Protein AF-T0C7G9-F1 (afdb_monomer_lite)

Sequence (166 aa):
MKNLVISISLVLLSSSSMAQINSKQFVDCFVKATNEVIADLHVNGSKSKK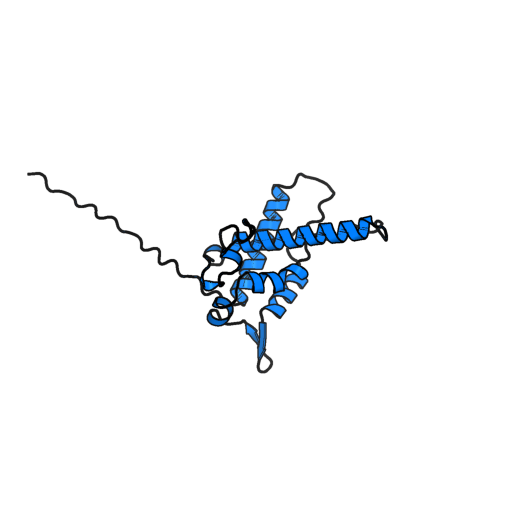KRLCNELSQEMIDRLIEKFTVIEGGELKYYSADSMGKERMIDIYDYIKDDMSCYGDAVEGQGGSLFGALANSFSYNKNLKLTDMALDKMAGQDLWDKAFSPSIYRNLNDLDLSYCK

Secondary structure (DSSP, 8-state):
----------------------HHHHHHHHHHHHHHHHHHHHHHS---TT--B-SS--HHHHHHHHHHTEEEETTEEEEPPHHHHHTSBHHHHHHHHTTT---BPPPPTT--SSHHHHHHHHHHHHHHHHHHHHHHHHHHTS-SSSSTT-TGGGSBGGGS--GGG-

Foldseek 3Di:
DDDDDDPDDPPPPPPLQLDLDWLVLVLVLLQVLLLVVLVVCVVPPPPDPPPLFANGDDPVLSVLSLVLQWDQDPNDTGGGGSVRQQQDFLLVVLVSRLQSQQGRDQDDPPPPDDPVNVVRCVVRSVVSNVSSQSSVCQQQVHRQPPDPCRCRRGHGSSVGSRVSSD

Structure (mmCIF, N/CA/C/O backbone):
data_AF-T0C7G9-F1
#
_entry.id   AF-T0C7G9-F1
#
loop_
_atom_site.group_PDB
_atom_site.id
_atom_site.type_symbol
_atom_site.label_atom_id
_atom_site.label_alt_id
_atom_site.label_comp_id
_atom_site.label_asym_id
_atom_site.label_entity_id
_atom_site.label_seq_id
_atom_site.pdbx_PDB_ins_code
_atom_site.Cartn_x
_atom_site.Cartn_y
_atom_site.Cartn_z
_atom_site.occupancy
_atom_site.B_iso_or_equiv
_atom_site.auth_seq_id
_atom_site.auth_comp_id
_atom_site.auth_asym_id
_atom_site.auth_atom_id
_atom_site.pdbx_PDB_model_num
ATOM 1 N N . MET A 1 1 ? 63.780 -3.296 1.725 1.00 41.12 1 MET A N 1
ATOM 2 C CA . MET A 1 1 ? 62.916 -3.152 0.533 1.00 41.12 1 MET A CA 1
ATOM 3 C C . MET A 1 1 ? 61.481 -3.322 0.997 1.00 41.12 1 MET A C 1
ATOM 5 O O . MET A 1 1 ? 61.177 -4.337 1.607 1.00 41.12 1 MET A O 1
ATOM 9 N N . LYS A 1 2 ? 60.666 -2.272 0.858 1.00 40.88 2 LYS A N 1
ATOM 10 C CA . LYS A 1 2 ? 59.266 -2.235 1.299 1.00 40.88 2 LYS A CA 1
ATOM 11 C C . LYS A 1 2 ? 58.417 -2.899 0.217 1.00 40.88 2 LYS A C 1
ATOM 13 O O . LYS A 1 2 ? 58.336 -2.345 -0.873 1.00 40.88 2 LYS A O 1
ATOM 18 N N . ASN A 1 3 ? 57.799 -4.040 0.512 1.00 44.16 3 ASN A N 1
ATOM 19 C CA . ASN A 1 3 ? 56.804 -4.619 -0.384 1.00 44.16 3 ASN A CA 1
ATOM 20 C C . ASN A 1 3 ? 55.409 -4.181 0.060 1.00 44.16 3 ASN A C 1
ATOM 22 O O . ASN A 1 3 ? 54.951 -4.457 1.166 1.00 44.16 3 ASN A O 1
ATOM 26 N N . LEU A 1 4 ? 54.824 -3.406 -0.843 1.00 42.91 4 LEU A N 1
ATOM 27 C CA . LEU A 1 4 ? 53.515 -2.785 -0.853 1.00 42.91 4 LEU A CA 1
ATOM 28 C C . LEU A 1 4 ? 52.428 -3.874 -0.790 1.00 42.91 4 LEU A C 1
ATOM 30 O O . LEU A 1 4 ? 52.285 -4.655 -1.728 1.00 42.91 4 LEU A O 1
ATOM 34 N N . VAL A 1 5 ? 51.668 -3.940 0.304 1.00 51.50 5 VAL A N 1
ATOM 35 C CA . VAL A 1 5 ? 50.445 -4.751 0.363 1.00 51.50 5 VAL A CA 1
ATOM 36 C C . VAL A 1 5 ? 49.347 -3.939 -0.313 1.00 51.50 5 VAL A C 1
ATOM 38 O O . VAL A 1 5 ? 48.858 -2.950 0.229 1.00 51.50 5 VAL A O 1
ATOM 41 N N . ILE A 1 6 ? 49.016 -4.320 -1.542 1.00 53.59 6 ILE A N 1
ATOM 42 C CA . ILE A 1 6 ? 47.913 -3.747 -2.306 1.00 53.59 6 ILE A CA 1
ATOM 43 C C . ILE A 1 6 ? 46.608 -4.299 -1.710 1.00 53.59 6 ILE A C 1
ATOM 45 O O . ILE A 1 6 ? 46.148 -5.375 -2.081 1.00 53.59 6 ILE A O 1
ATOM 49 N N . SER A 1 7 ? 46.025 -3.567 -0.757 1.00 55.22 7 SER A N 1
ATOM 50 C CA . SER A 1 7 ? 44.607 -3.698 -0.403 1.00 55.22 7 SER A CA 1
ATOM 51 C C . SER A 1 7 ? 43.784 -3.074 -1.524 1.00 55.22 7 SER A C 1
ATOM 53 O O . SER A 1 7 ? 43.584 -1.861 -1.543 1.00 55.22 7 SER A O 1
ATOM 55 N N . ILE A 1 8 ? 43.329 -3.889 -2.475 1.00 55.44 8 ILE A N 1
ATOM 56 C CA . ILE A 1 8 ? 42.273 -3.481 -3.402 1.00 55.44 8 ILE A CA 1
ATOM 57 C C . ILE A 1 8 ? 40.951 -3.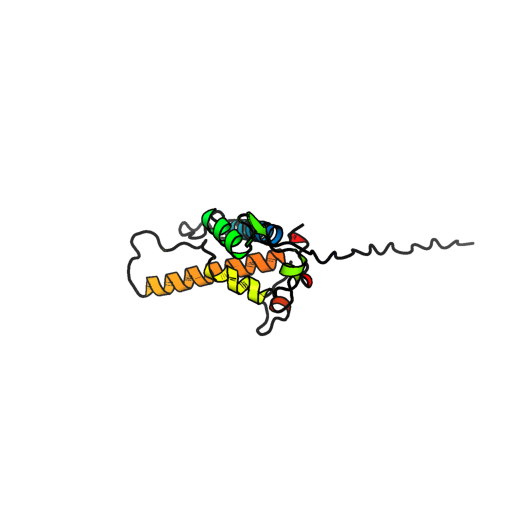984 -2.844 1.00 55.44 8 ILE A C 1
ATOM 59 O O . ILE A 1 8 ? 40.685 -5.180 -2.752 1.00 55.44 8 ILE A O 1
ATOM 63 N N . SER A 1 9 ? 40.170 -2.996 -2.431 1.00 45.84 9 SER A N 1
ATOM 64 C CA . SER A 1 9 ? 38.788 -3.034 -2.001 1.00 45.84 9 SER A CA 1
ATOM 65 C C . SER A 1 9 ? 37.962 -4.029 -2.808 1.00 45.84 9 SER A C 1
ATOM 67 O O . SER A 1 9 ? 37.753 -3.855 -4.010 1.00 45.84 9 SER A O 1
ATOM 69 N N . LEU A 1 10 ? 37.437 -5.039 -2.118 1.00 44.94 10 LEU A N 1
ATOM 70 C CA . LEU A 1 10 ? 36.309 -5.813 -2.603 1.00 44.94 10 LEU A CA 1
ATOM 71 C C . LEU A 1 10 ? 35.104 -4.862 -2.602 1.00 44.94 10 LEU A C 1
ATOM 73 O O . LEU A 1 10 ? 34.425 -4.692 -1.590 1.00 44.94 10 LEU A O 1
ATOM 77 N N . VAL A 1 11 ? 34.891 -4.167 -3.720 1.00 50.66 11 VAL A N 1
ATOM 78 C CA . VAL A 1 11 ? 33.604 -3.543 -4.017 1.00 50.66 11 VAL A CA 1
ATOM 79 C C . VAL A 1 11 ? 32.624 -4.704 -4.091 1.00 50.66 11 VAL A C 1
ATOM 81 O O . VAL A 1 11 ? 32.554 -5.410 -5.096 1.00 50.66 11 VAL A O 1
ATOM 84 N N . LEU A 1 12 ? 31.927 -4.953 -2.982 1.00 46.03 12 LEU A N 1
ATOM 85 C CA . LEU A 1 12 ? 30.680 -5.691 -2.986 1.00 46.03 12 LEU A CA 1
ATOM 86 C C . LEU A 1 12 ? 29.776 -4.922 -3.945 1.00 46.03 12 LEU A C 1
ATOM 88 O O . LEU A 1 12 ? 29.179 -3.909 -3.590 1.00 46.03 12 LEU A O 1
ATOM 92 N N . LEU A 1 13 ? 29.755 -5.371 -5.198 1.00 44.28 13 LEU A N 1
ATOM 93 C CA . LEU A 1 13 ? 28.671 -5.115 -6.122 1.00 44.28 13 LEU A CA 1
ATOM 94 C C . LEU A 1 13 ? 27.443 -5.738 -5.465 1.00 44.28 13 LEU A C 1
ATOM 96 O O . LEU A 1 13 ? 27.099 -6.892 -5.721 1.00 44.28 13 LEU A O 1
ATOM 100 N N . SER A 1 14 ? 26.823 -4.977 -4.564 1.00 41.09 14 SER A N 1
ATOM 101 C CA . SER A 1 14 ? 25.421 -5.108 -4.222 1.00 41.09 14 SER A CA 1
ATOM 102 C C . SER A 1 14 ? 24.704 -4.956 -5.550 1.00 41.09 14 SER A C 1
ATOM 104 O O . SER A 1 14 ? 24.413 -3.851 -6.000 1.00 41.09 14 SER A O 1
ATOM 106 N N . SER A 1 15 ? 24.523 -6.074 -6.243 1.00 38.12 15 SER A N 1
ATOM 107 C CA . SER A 1 15 ? 23.519 -6.186 -7.275 1.00 38.12 15 SER A CA 1
ATOM 108 C C . SER A 1 15 ? 22.227 -5.875 -6.540 1.00 38.12 15 SER A C 1
ATOM 110 O O . SER A 1 15 ? 21.663 -6.729 -5.859 1.00 38.12 15 SER A O 1
ATOM 112 N N . SER A 1 16 ? 21.822 -4.605 -6.584 1.00 41.50 16 SER A N 1
ATOM 113 C CA . SER A 1 16 ? 20.481 -4.176 -6.246 1.00 41.50 16 SER A CA 1
ATOM 114 C C . SER A 1 16 ? 19.594 -4.902 -7.239 1.00 41.50 16 SER A C 1
ATOM 116 O O . SER A 1 16 ? 19.322 -4.451 -8.347 1.00 41.50 16 SER A O 1
ATOM 118 N N . SER A 1 17 ? 19.251 -6.135 -6.879 1.00 40.44 17 SER A N 1
ATOM 119 C CA . SER A 1 17 ? 18.193 -6.901 -7.492 1.00 40.44 17 SER A CA 1
ATOM 120 C C . SER A 1 17 ? 16.975 -6.000 -7.345 1.00 40.44 17 SER A C 1
ATOM 122 O O . SER A 1 17 ? 16.372 -5.964 -6.270 1.00 40.44 17 SER A O 1
ATOM 124 N N . MET A 1 18 ? 16.686 -5.215 -8.392 1.00 53.97 18 MET A N 1
ATOM 125 C CA . MET A 1 18 ? 15.391 -4.577 -8.584 1.00 53.97 18 MET A CA 1
ATOM 126 C C . MET A 1 18 ? 14.391 -5.688 -8.313 1.00 53.97 18 MET A C 1
ATOM 128 O O . MET A 1 18 ? 14.405 -6.720 -8.994 1.00 53.97 18 MET A O 1
ATOM 132 N N . ALA A 1 19 ? 13.683 -5.584 -7.193 1.00 54.09 19 ALA A N 1
ATOM 133 C CA . ALA A 1 19 ? 12.862 -6.683 -6.742 1.00 54.09 19 ALA A CA 1
ATOM 134 C C . ALA A 1 19 ? 11.681 -6.758 -7.704 1.00 54.09 19 ALA A C 1
ATOM 136 O O . ALA A 1 19 ? 10.779 -5.928 -7.671 1.00 54.09 19 ALA A O 1
ATOM 137 N N . GLN A 1 20 ? 11.711 -7.744 -8.590 1.00 79.19 20 GLN A N 1
ATOM 138 C CA . GLN A 1 20 ? 10.552 -8.130 -9.370 1.00 79.19 20 GLN A CA 1
ATOM 139 C C . GLN A 1 20 ? 9.610 -8.862 -8.408 1.00 79.19 20 GLN A C 1
ATOM 141 O O . GLN A 1 20 ? 9.705 -10.078 -8.250 1.00 79.19 20 GLN A O 1
ATOM 146 N N . ILE A 1 21 ? 8.755 -8.113 -7.709 1.00 89.00 21 ILE A N 1
ATOM 147 C CA . ILE A 1 21 ? 7.708 -8.684 -6.860 1.00 89.00 21 ILE A CA 1
ATOM 148 C C . ILE A 1 21 ? 6.460 -8.957 -7.699 1.00 89.00 21 ILE A C 1
ATOM 150 O O . ILE A 1 21 ? 6.042 -8.125 -8.502 1.00 89.00 21 ILE A O 1
ATOM 154 N N . ASN A 1 22 ? 5.872 -10.140 -7.541 1.00 92.62 22 ASN A N 1
ATOM 155 C CA . ASN A 1 22 ? 4.553 -10.441 -8.093 1.00 92.62 22 ASN A CA 1
ATOM 156 C C . ASN A 1 22 ? 3.451 -9.821 -7.217 1.00 92.62 22 ASN A C 1
ATOM 158 O O . ASN A 1 22 ? 3.723 -9.287 -6.139 1.00 92.62 22 ASN A O 1
ATOM 162 N N . SER A 1 23 ? 2.195 -9.894 -7.655 1.00 93.69 23 SER A N 1
ATOM 163 C CA . SER A 1 23 ? 1.121 -9.199 -6.941 1.00 93.69 23 SER A CA 1
ATOM 164 C C . SER A 1 23 ? 0.817 -9.795 -5.563 1.00 93.69 23 SER A C 1
ATOM 166 O O . SER A 1 23 ? 0.472 -9.058 -4.645 1.00 93.69 23 SER A O 1
ATOM 168 N N . LYS A 1 24 ? 1.048 -11.101 -5.367 1.00 94.81 24 LYS A N 1
ATOM 169 C CA . LYS A 1 24 ? 0.972 -11.736 -4.043 1.00 94.81 24 LYS A CA 1
ATOM 170 C C . LYS A 1 24 ? 2.002 -11.135 -3.089 1.00 94.81 24 LYS A C 1
ATOM 172 O O . LYS A 1 24 ? 1.661 -10.727 -1.988 1.00 94.81 24 LYS A O 1
ATOM 177 N N . GLN A 1 25 ? 3.257 -11.064 -3.529 1.00 94.94 25 GLN A N 1
ATOM 178 C CA . GLN A 1 25 ? 4.357 -10.498 -2.748 1.00 94.94 25 GLN A CA 1
ATOM 179 C C . GLN A 1 25 ? 4.128 -9.015 -2.451 1.00 94.94 25 GLN A C 1
ATOM 181 O O . GLN A 1 25 ? 4.445 -8.563 -1.355 1.00 94.94 25 GLN A O 1
ATOM 186 N N . PHE A 1 26 ? 3.553 -8.270 -3.400 1.00 94.38 26 PHE A N 1
ATOM 187 C CA . PHE A 1 26 ? 3.152 -6.885 -3.180 1.00 94.38 26 PHE A CA 1
ATOM 188 C C . PHE A 1 26 ? 2.108 -6.768 -2.063 1.00 94.38 26 PHE A C 1
ATOM 190 O O . PHE A 1 26 ? 2.336 -6.020 -1.115 1.00 94.38 26 PHE A O 1
ATOM 197 N N . VAL A 1 27 ? 1.011 -7.532 -2.131 1.00 95.12 27 VAL A N 1
ATOM 198 C CA . VAL A 1 27 ? -0.045 -7.506 -1.103 1.00 95.12 27 VAL A CA 1
ATOM 199 C C . VAL A 1 27 ? 0.506 -7.928 0.258 1.00 95.12 27 VAL A C 1
ATOM 201 O O . VAL A 1 27 ? 0.324 -7.201 1.232 1.00 95.12 27 VAL A O 1
ATOM 204 N N . ASP A 1 28 ? 1.241 -9.041 0.324 1.00 96.19 28 ASP A N 1
ATOM 205 C CA . ASP A 1 28 ? 1.855 -9.531 1.565 1.00 96.19 28 ASP A CA 1
ATOM 206 C C . ASP A 1 28 ? 2.771 -8.453 2.189 1.00 96.19 28 ASP A C 1
ATOM 208 O O . ASP A 1 28 ? 2.717 -8.187 3.394 1.00 96.19 28 ASP A O 1
ATOM 212 N N . CYS A 1 29 ? 3.578 -7.780 1.361 1.00 96.06 29 CYS A N 1
ATOM 213 C CA . CYS A 1 29 ? 4.465 -6.706 1.799 1.00 96.06 29 CYS A CA 1
ATOM 214 C C . CYS A 1 29 ? 3.702 -5.456 2.260 1.00 96.06 29 CYS A C 1
ATOM 216 O O . CYS A 1 29 ? 4.055 -4.865 3.281 1.00 96.06 29 CYS A O 1
ATOM 218 N N . PHE A 1 30 ? 2.640 -5.070 1.554 1.00 95.88 30 PHE A N 1
ATOM 219 C CA . PHE A 1 30 ? 1.815 -3.916 1.903 1.00 95.88 30 PHE A CA 1
ATOM 220 C C . PHE A 1 30 ? 1.068 -4.113 3.224 1.00 95.88 30 PHE A C 1
ATOM 222 O O . PHE A 1 30 ? 1.046 -3.210 4.064 1.00 95.88 30 PHE A O 1
ATOM 229 N N . VAL A 1 31 ? 0.505 -5.303 3.450 1.00 96.56 31 VAL A N 1
ATOM 230 C CA . VAL A 1 31 ? -0.152 -5.663 4.717 1.00 96.56 31 VAL A CA 1
ATOM 231 C C . VAL A 1 31 ? 0.852 -5.612 5.868 1.00 96.56 31 VAL A C 1
ATOM 233 O O . VAL A 1 31 ? 0.576 -4.994 6.898 1.00 96.56 31 VAL A O 1
ATOM 236 N N . LYS A 1 32 ? 2.045 -6.192 5.679 1.00 96.81 32 LYS A N 1
ATOM 237 C CA . LYS A 1 32 ? 3.140 -6.118 6.656 1.00 96.81 32 LYS A CA 1
ATOM 238 C C . LYS A 1 32 ? 3.518 -4.665 6.965 1.00 96.81 32 LYS A C 1
ATOM 240 O O . LYS A 1 32 ? 3.519 -4.280 8.133 1.00 96.81 32 LYS A O 1
ATOM 245 N N . ALA A 1 33 ? 3.783 -3.857 5.938 1.00 97.06 33 ALA A N 1
ATOM 246 C CA . ALA A 1 33 ? 4.163 -2.454 6.094 1.00 97.06 33 ALA A CA 1
ATOM 247 C C . ALA A 1 33 ? 3.089 -1.659 6.840 1.00 97.06 33 ALA A C 1
ATOM 249 O O . ALA A 1 33 ? 3.399 -0.917 7.770 1.00 97.06 33 ALA A O 1
ATOM 250 N N . THR A 1 34 ? 1.823 -1.861 6.477 1.00 96.50 34 THR A N 1
ATOM 251 C CA . THR A 1 34 ? 0.681 -1.189 7.101 1.00 96.50 34 THR A CA 1
ATOM 252 C C . THR A 1 34 ? 0.570 -1.555 8.580 1.00 96.50 34 THR A C 1
ATOM 254 O O . THR A 1 34 ? 0.467 -0.662 9.418 1.00 96.50 34 THR A O 1
ATOM 257 N N . ASN A 1 35 ? 0.655 -2.840 8.930 1.00 95.94 35 ASN A N 1
ATOM 258 C CA . ASN A 1 35 ? 0.585 -3.293 10.322 1.00 95.94 35 ASN A CA 1
ATOM 259 C C . ASN A 1 35 ? 1.768 -2.795 11.167 1.00 95.94 35 ASN A C 1
ATOM 261 O O . ASN A 1 35 ? 1.580 -2.409 12.321 1.00 95.94 35 ASN A O 1
ATOM 265 N N . GLU A 1 36 ? 2.973 -2.726 10.597 1.00 95.81 36 GLU A N 1
ATOM 266 C CA . GLU A 1 36 ? 4.123 -2.116 11.271 1.00 95.81 36 GLU A CA 1
ATOM 267 C C . GLU A 1 36 ? 3.914 -0.611 11.497 1.00 95.81 36 GLU A C 1
ATOM 269 O O . GLU A 1 36 ? 4.156 -0.119 12.597 1.00 95.81 36 GLU A O 1
ATOM 274 N N . VAL A 1 37 ? 3.396 0.122 10.505 1.00 94.50 37 VAL A N 1
ATOM 275 C CA . VAL A 1 37 ? 3.058 1.549 10.659 1.00 94.50 37 VAL A CA 1
ATOM 276 C C . VAL A 1 37 ? 1.972 1.749 11.721 1.00 94.50 37 VAL A C 1
ATOM 278 O O . VAL A 1 37 ? 2.078 2.657 12.545 1.00 94.50 37 VAL A O 1
ATOM 281 N N . ILE A 1 38 ? 0.945 0.897 11.755 1.00 92.25 38 ILE A N 1
ATOM 282 C CA . ILE A 1 38 ? -0.092 0.915 12.796 1.00 92.25 38 ILE A CA 1
ATOM 283 C C . ILE A 1 38 ? 0.540 0.746 14.184 1.00 92.25 38 ILE A C 1
ATOM 285 O O . ILE A 1 38 ? 0.264 1.538 15.093 1.00 92.25 38 ILE A O 1
ATOM 289 N N . ALA A 1 39 ? 1.427 -0.238 14.345 1.00 91.56 39 ALA A N 1
ATOM 290 C CA . ALA A 1 39 ? 2.142 -0.474 15.594 1.00 91.56 39 ALA A CA 1
ATOM 291 C C . ALA A 1 39 ? 3.000 0.741 15.998 1.00 91.56 39 ALA A C 1
ATOM 293 O O . ALA A 1 39 ? 2.900 1.213 17.136 1.00 91.56 39 ALA A O 1
ATOM 294 N N . ASP A 1 40 ? 3.759 1.313 15.059 1.00 90.25 40 ASP A N 1
ATOM 295 C CA . ASP A 1 40 ? 4.579 2.512 15.271 1.00 90.25 40 ASP A CA 1
ATOM 296 C C . ASP A 1 40 ? 3.717 3.708 15.723 1.00 90.25 40 ASP A C 1
ATOM 298 O O . ASP A 1 40 ? 4.056 4.429 16.669 1.00 90.25 40 ASP A O 1
ATOM 302 N N . LEU A 1 41 ? 2.549 3.905 15.104 1.00 87.81 41 LEU A N 1
ATOM 303 C CA . LEU A 1 41 ? 1.590 4.950 15.474 1.00 87.81 41 LEU A CA 1
ATOM 304 C C . LEU A 1 41 ? 0.943 4.694 16.840 1.00 87.81 41 LEU A C 1
ATOM 306 O O . LEU A 1 41 ? 0.623 5.645 17.562 1.00 87.81 41 LEU A O 1
ATOM 310 N N . HIS A 1 42 ? 0.760 3.435 17.238 1.00 83.69 42 HIS A N 1
ATOM 311 C CA . HIS A 1 42 ? 0.294 3.106 18.580 1.00 83.69 42 HIS A CA 1
ATOM 312 C C . HIS A 1 42 ? 1.341 3.405 19.657 1.00 83.69 42 HIS A C 1
ATOM 314 O O . HIS A 1 42 ? 0.941 3.860 20.735 1.00 83.69 42 HIS A O 1
ATOM 320 N N . VAL A 1 43 ? 2.629 3.181 19.380 1.00 81.69 43 VAL A N 1
ATOM 321 C CA . VAL A 1 43 ? 3.744 3.465 20.303 1.00 81.69 43 VAL A CA 1
ATOM 322 C C . VAL A 1 43 ? 3.974 4.970 20.443 1.00 81.69 43 VAL A C 1
ATOM 324 O O . VAL A 1 43 ? 4.069 5.481 21.559 1.00 81.69 43 VAL A O 1
ATOM 327 N N . ASN A 1 44 ? 3.997 5.692 19.321 1.00 68.88 44 ASN A N 1
ATOM 328 C CA . ASN A 1 44 ? 4.288 7.128 19.284 1.00 68.88 44 ASN A CA 1
ATOM 329 C C . ASN A 1 44 ? 3.059 8.005 19.594 1.00 68.88 44 ASN A C 1
ATOM 331 O O . ASN A 1 44 ? 3.182 9.168 19.983 1.00 68.88 44 ASN A O 1
ATOM 335 N N . GLY A 1 45 ? 1.851 7.455 19.456 1.00 62.56 45 GLY A N 1
ATOM 336 C CA . GLY A 1 45 ? 0.606 8.107 19.836 1.00 62.56 45 GLY A CA 1
ATOM 337 C C . GLY A 1 45 ? 0.360 8.022 21.342 1.00 62.56 45 GLY A C 1
ATOM 338 O O . GLY A 1 45 ? 0.017 6.953 21.855 1.00 62.56 45 GLY A O 1
ATOM 339 N N . SER A 1 46 ? 0.470 9.169 22.029 1.00 45.09 46 SER A N 1
ATOM 340 C CA . SER A 1 46 ? 0.052 9.390 23.427 1.00 45.09 46 SER A CA 1
ATOM 341 C C . SER A 1 46 ? -1.209 8.588 23.782 1.00 45.09 46 SER A C 1
ATOM 343 O O . SER A 1 46 ? -2.123 8.484 22.961 1.00 45.09 46 SER A O 1
ATOM 345 N N . LYS A 1 47 ? -1.243 8.037 25.008 1.00 49.16 47 LYS A N 1
ATOM 346 C CA . LYS A 1 47 ? -2.260 7.166 25.647 1.00 49.16 47 LYS A CA 1
ATOM 347 C C . LYS A 1 47 ? -3.675 7.783 25.740 1.00 49.16 47 LYS A C 1
ATOM 349 O O . LYS A 1 47 ? -4.347 7.714 26.765 1.00 49.16 47 LYS A O 1
ATOM 354 N N . SER A 1 48 ? -4.136 8.431 24.684 1.00 50.31 48 SER A N 1
ATOM 355 C CA . SER A 1 48 ? -5.463 8.992 24.535 1.00 50.31 48 SER A CA 1
ATOM 356 C C . SER A 1 48 ? -6.467 7.853 24.391 1.00 50.31 48 SER A C 1
ATOM 358 O O . SER A 1 48 ? -6.387 7.054 23.460 1.00 50.31 48 SER A O 1
ATOM 360 N N . LYS A 1 49 ? -7.469 7.825 25.277 1.00 46.22 49 LYS A N 1
ATOM 361 C CA . LYS A 1 49 ? -8.649 6.942 25.214 1.00 46.22 49 LYS A CA 1
ATOM 362 C C . LYS A 1 49 ? -9.509 7.138 23.946 1.00 46.22 49 LYS A C 1
ATOM 364 O O . LYS A 1 49 ? -10.554 6.517 23.824 1.00 46.22 49 LYS A O 1
ATOM 369 N N . LYS A 1 50 ? -9.098 8.011 23.017 1.00 52.59 50 LYS A N 1
ATOM 370 C CA . LYS A 1 50 ? -9.774 8.312 21.745 1.00 52.59 50 LYS A CA 1
ATOM 371 C C . LYS A 1 50 ? -9.056 7.695 20.531 1.00 52.59 50 LYS A C 1
ATOM 373 O O . LYS A 1 50 ? -9.129 8.260 19.441 1.00 52.59 50 LYS A O 1
ATOM 378 N N . LYS A 1 51 ? -8.304 6.599 20.702 1.00 59.72 51 LYS A N 1
ATOM 379 C CA . LYS A 1 51 ? -7.663 5.893 19.578 1.00 59.72 51 LYS A CA 1
ATOM 380 C C . LYS A 1 51 ? -8.755 5.290 18.681 1.00 59.72 51 LYS A C 1
ATOM 382 O O . LYS A 1 51 ? -9.463 4.388 19.101 1.00 59.72 51 LYS A O 1
ATOM 387 N N . ARG A 1 52 ? -8.896 5.850 17.473 1.00 74.44 52 ARG A N 1
ATOM 388 C CA . ARG A 1 52 ? -9.771 5.367 16.383 1.00 74.44 52 ARG A CA 1
ATOM 389 C C . ARG A 1 52 ? -9.027 4.497 15.359 1.00 74.44 52 ARG A C 1
ATOM 391 O O . ARG A 1 52 ? -9.630 4.090 14.380 1.00 74.44 52 ARG A O 1
ATOM 398 N N . LEU A 1 53 ? -7.724 4.293 15.563 1.00 84.31 53 LEU A N 1
ATOM 399 C CA . LEU A 1 53 ? -6.865 3.459 14.724 1.00 84.31 53 LEU A CA 1
ATOM 400 C C . LEU A 1 53 ? -7.081 1.988 15.097 1.00 84.31 53 LEU A C 1
ATOM 402 O O . LEU A 1 53 ? -7.065 1.667 16.289 1.00 84.31 53 LEU A O 1
ATOM 406 N N . CYS A 1 54 ? -7.282 1.137 14.096 1.00 85.50 54 CYS A N 1
ATOM 407 C CA . CYS A 1 54 ? -7.336 -0.313 14.238 1.00 85.50 54 CYS A CA 1
ATOM 408 C C . CYS A 1 54 ? -6.019 -0.868 14.811 1.00 85.50 54 CYS A C 1
ATOM 410 O O . CYS A 1 54 ? -4.979 -0.244 14.659 1.00 85.50 54 CYS A O 1
ATOM 412 N N . ASN A 1 55 ? -6.052 -2.030 15.471 1.00 87.12 55 ASN A N 1
ATOM 413 C CA . ASN A 1 55 ? -4.822 -2.658 15.984 1.00 87.12 55 ASN A CA 1
ATOM 414 C C . ASN A 1 55 ? -3.966 -3.261 14.859 1.00 87.12 55 ASN A C 1
ATOM 416 O O . ASN A 1 55 ? -2.747 -3.327 14.977 1.00 87.12 55 ASN A O 1
ATOM 420 N N . GLU A 1 56 ? -4.631 -3.714 13.801 1.00 91.81 56 GLU A N 1
ATOM 421 C CA . GLU A 1 56 ? -4.073 -4.296 12.585 1.00 91.81 56 GLU A CA 1
ATOM 422 C C . GLU A 1 56 ? -5.130 -4.210 11.477 1.00 91.81 56 GLU A C 1
ATOM 424 O O . GLU A 1 56 ? -6.324 -4.040 11.757 1.00 91.81 56 GLU A O 1
ATOM 429 N N . LEU A 1 57 ? -4.692 -4.319 10.226 1.00 91.88 57 LEU A N 1
ATOM 430 C CA . LEU A 1 57 ? -5.567 -4.347 9.063 1.00 91.88 57 LEU A CA 1
ATOM 431 C C . LEU A 1 57 ? -6.518 -5.553 9.147 1.00 91.88 57 LEU A C 1
ATOM 433 O O . LEU A 1 57 ? -6.090 -6.673 9.418 1.00 91.88 57 LEU A O 1
ATOM 437 N N . SER A 1 58 ? -7.814 -5.328 8.922 1.00 90.94 58 SER A N 1
ATOM 438 C CA . SER A 1 58 ? -8.812 -6.398 9.009 1.00 90.94 58 SER A CA 1
ATOM 439 C C . SER A 1 58 ? -8.651 -7.421 7.881 1.00 90.94 58 SER A C 1
ATOM 441 O O . SER A 1 58 ? -8.212 -7.087 6.781 1.00 90.94 58 SER A O 1
ATOM 443 N N . GLN A 1 59 ? -9.084 -8.663 8.122 1.00 92.25 59 GLN A N 1
ATOM 444 C CA . GLN A 1 59 ? -9.083 -9.697 7.080 1.00 92.25 59 GLN A CA 1
ATOM 445 C C . GLN A 1 59 ? -9.909 -9.279 5.857 1.00 92.25 59 GLN A C 1
ATOM 447 O O . GLN A 1 59 ? -9.471 -9.468 4.734 1.00 92.25 59 GLN A O 1
ATOM 452 N N . GLU A 1 60 ? -11.047 -8.617 6.073 1.00 91.56 60 GLU A N 1
ATOM 453 C CA . GLU A 1 60 ? -11.881 -8.080 4.993 1.00 91.56 60 GLU A CA 1
ATOM 454 C C . GLU A 1 60 ? -11.105 -7.116 4.082 1.00 91.56 60 GLU A C 1
ATOM 456 O O . GLU A 1 60 ? -11.251 -7.147 2.863 1.00 91.56 60 GLU A O 1
ATOM 461 N N . MET A 1 61 ? -10.248 -6.273 4.659 1.00 90.00 61 MET A N 1
ATOM 462 C CA . MET A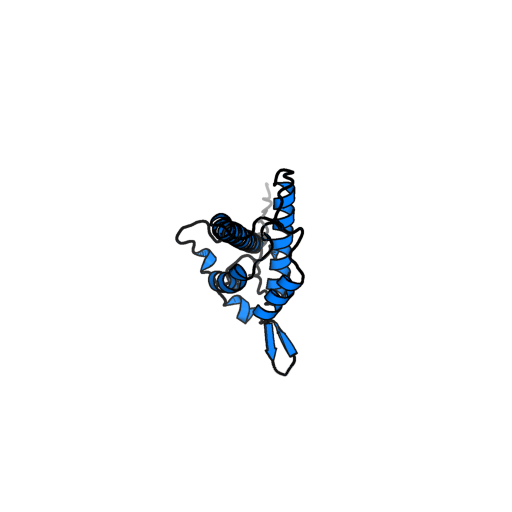 1 61 ? -9.394 -5.369 3.894 1.00 90.00 61 MET A CA 1
ATOM 463 C C . MET A 1 61 ? -8.311 -6.112 3.117 1.00 90.00 61 MET A C 1
ATOM 465 O O . MET A 1 61 ? -8.033 -5.771 1.968 1.00 90.00 61 MET A O 1
ATOM 469 N N . ILE A 1 62 ? -7.716 -7.133 3.730 1.00 93.50 62 ILE A N 1
ATOM 470 C CA . ILE A 1 62 ? -6.727 -7.994 3.078 1.00 93.50 62 ILE A CA 1
ATOM 471 C C . ILE A 1 62 ? -7.364 -8.712 1.881 1.00 93.50 62 ILE A C 1
ATOM 473 O O . ILE A 1 62 ? -6.783 -8.717 0.799 1.00 93.50 62 ILE A O 1
ATOM 477 N N . ASP A 1 63 ? -8.576 -9.241 2.041 1.00 93.19 63 ASP A N 1
ATOM 478 C CA . ASP A 1 63 ? -9.298 -9.946 0.981 1.00 93.19 63 ASP A CA 1
ATOM 479 C C . ASP A 1 63 ? -9.603 -9.012 -0.203 1.00 93.19 63 ASP A C 1
ATOM 481 O O . ASP A 1 63 ? -9.321 -9.365 -1.347 1.00 93.19 63 ASP A O 1
ATOM 485 N N . ARG A 1 64 ? -10.050 -7.772 0.048 1.00 91.19 64 ARG A N 1
ATOM 486 C CA . ARG A 1 64 ? -10.255 -6.764 -1.016 1.00 91.19 64 ARG A CA 1
ATOM 487 C C . ARG A 1 64 ? -8.967 -6.399 -1.751 1.00 91.19 64 ARG A C 1
ATOM 489 O O . ARG A 1 64 ? -8.985 -6.176 -2.962 1.00 91.19 64 ARG A O 1
ATOM 496 N N . LEU A 1 65 ? -7.843 -6.311 -1.035 1.00 92.25 65 LEU A N 1
ATOM 497 C CA . LEU A 1 65 ? -6.539 -6.093 -1.663 1.00 92.25 65 LEU A CA 1
ATOM 498 C C . LEU A 1 65 ? -6.176 -7.281 -2.558 1.00 92.25 65 LEU A C 1
ATOM 500 O O . LEU A 1 65 ? -5.777 -7.079 -3.701 1.00 92.25 65 LEU A O 1
ATOM 504 N N . ILE A 1 66 ? -6.368 -8.514 -2.085 1.00 92.94 66 ILE A N 1
ATOM 505 C CA . ILE A 1 66 ? -6.142 -9.717 -2.894 1.00 92.94 66 ILE A CA 1
ATOM 506 C C . ILE A 1 66 ? -7.008 -9.678 -4.157 1.00 92.94 66 ILE A C 1
ATOM 508 O O . ILE A 1 66 ? -6.478 -9.872 -5.248 1.00 92.94 66 ILE A O 1
ATOM 512 N N . GLU A 1 67 ? -8.299 -9.372 -4.045 1.00 92.50 67 GLU A N 1
ATOM 513 C CA . GLU A 1 67 ? -9.215 -9.288 -5.190 1.00 92.50 67 GLU A CA 1
ATOM 514 C C . GLU A 1 67 ? -8.754 -8.271 -6.245 1.00 92.50 67 GLU A C 1
ATOM 516 O O . GLU A 1 67 ? -8.761 -8.575 -7.435 1.00 92.50 67 GLU A O 1
ATOM 521 N N . LYS A 1 68 ? -8.278 -7.090 -5.834 1.00 91.00 68 LYS A N 1
ATOM 522 C CA . LYS A 1 68 ? -7.753 -6.066 -6.762 1.00 91.00 68 LYS A CA 1
ATOM 523 C C . LYS A 1 68 ? -6.483 -6.495 -7.480 1.00 91.00 68 LYS A C 1
ATOM 525 O O . LYS A 1 68 ? -6.247 -6.116 -8.625 1.00 91.00 68 LYS A O 1
ATOM 530 N N . PHE A 1 69 ? -5.653 -7.264 -6.790 1.00 92.75 69 PHE A N 1
ATOM 531 C CA . PHE A 1 69 ? -4.342 -7.687 -7.261 1.00 92.75 69 PHE A CA 1
ATOM 532 C C . PHE A 1 69 ? -4.343 -9.122 -7.798 1.00 92.75 69 PHE A C 1
ATOM 534 O O . PHE A 1 69 ? -3.282 -9.743 -7.925 1.00 92.75 69 PHE A O 1
ATOM 541 N N . THR A 1 70 ? -5.516 -9.651 -8.145 1.00 93.19 70 THR A N 1
ATOM 542 C CA . THR A 1 70 ? -5.684 -10.973 -8.749 1.00 93.19 70 THR A CA 1
ATOM 543 C C . THR A 1 70 ? -6.642 -10.931 -9.934 1.00 93.19 70 THR A C 1
ATOM 545 O O . THR A 1 70 ? -7.336 -9.948 -10.180 1.00 93.19 70 THR A O 1
ATOM 548 N N . VAL A 1 71 ? -6.647 -12.012 -10.708 1.00 92.81 71 VAL A N 1
ATOM 549 C CA . VAL A 1 71 ? -7.551 -12.233 -11.837 1.00 92.81 71 VAL A CA 1
ATOM 550 C C . VAL A 1 71 ? -8.064 -13.670 -11.799 1.00 92.81 71 VAL A C 1
ATOM 552 O O . VAL A 1 71 ? -7.341 -14.579 -11.390 1.00 92.81 71 VAL A O 1
ATOM 555 N N . ILE A 1 72 ? -9.308 -13.895 -12.226 1.00 91.12 72 ILE A N 1
ATOM 556 C CA . ILE A 1 72 ? -9.852 -15.247 -12.399 1.00 91.12 72 ILE A CA 1
ATOM 557 C C . ILE A 1 72 ? -9.606 -15.689 -13.841 1.00 91.12 72 ILE A C 1
ATOM 559 O O . ILE A 1 72 ? -10.206 -15.158 -14.774 1.00 91.12 72 ILE A O 1
ATOM 563 N N . GLU A 1 73 ? -8.760 -16.699 -14.025 1.00 90.50 73 GLU A N 1
ATOM 564 C CA . GLU A 1 73 ? -8.466 -17.288 -15.331 1.00 90.50 73 GLU A CA 1
ATOM 565 C C . GLU A 1 73 ? -8.711 -18.794 -15.294 1.00 90.50 73 GLU A C 1
ATOM 567 O O . GLU A 1 73 ? -8.082 -19.518 -14.526 1.00 90.50 73 GLU A O 1
ATOM 572 N N . GLY A 1 74 ? -9.620 -19.286 -16.138 1.00 88.00 74 GLY A N 1
ATOM 573 C CA . GLY A 1 74 ? -9.935 -20.719 -16.188 1.00 88.00 74 GLY A CA 1
ATOM 574 C C . GLY A 1 74 ? -10.588 -21.263 -14.911 1.00 88.00 74 GLY A C 1
ATOM 575 O O . GLY A 1 74 ? -10.541 -22.465 -14.680 1.00 88.00 74 GLY A O 1
ATOM 576 N N . GLY A 1 75 ? -11.193 -20.395 -14.093 1.00 90.38 75 GLY A N 1
ATOM 577 C CA . GLY A 1 75 ? -11.813 -20.765 -12.815 1.00 90.38 75 GLY A CA 1
ATOM 578 C C . GLY A 1 75 ? -10.859 -20.750 -11.618 1.00 90.38 75 GLY A C 1
ATOM 579 O O . GLY A 1 75 ? -11.296 -21.024 -10.505 1.00 90.38 75 GLY A O 1
ATOM 580 N N . GLU A 1 76 ? -9.589 -20.395 -11.821 1.00 90.38 76 GLU A N 1
ATOM 581 C CA . GLU A 1 76 ? -8.595 -20.272 -10.756 1.00 90.38 76 GLU A CA 1
ATOM 582 C C . GLU A 1 76 ? -8.224 -18.807 -10.521 1.00 90.38 76 GLU A C 1
ATOM 584 O O . GLU A 1 76 ? -8.073 -18.025 -11.463 1.00 90.38 76 GLU A O 1
ATOM 589 N N . LEU A 1 77 ? -8.058 -18.446 -9.248 1.00 88.38 77 LEU A N 1
ATOM 590 C CA . LEU A 1 77 ? -7.536 -17.149 -8.842 1.00 88.38 77 LEU A CA 1
ATOM 591 C C . LEU A 1 77 ? -6.024 -17.115 -9.085 1.00 88.38 77 LEU A C 1
ATOM 593 O O . LEU A 1 77 ? -5.275 -17.933 -8.547 1.00 88.38 77 LEU A O 1
ATOM 597 N N . LYS A 1 78 ? -5.575 -16.162 -9.900 1.00 93.62 78 LYS A N 1
ATOM 598 C CA . LYS A 1 78 ? -4.173 -15.977 -10.267 1.00 93.62 78 LYS A CA 1
ATOM 599 C C . LYS A 1 78 ? -3.672 -14.605 -9.859 1.00 93.62 78 LYS A C 1
ATOM 601 O O . LYS A 1 78 ? -4.356 -13.598 -10.009 1.00 93.62 78 LYS A O 1
ATOM 606 N N . TYR A 1 79 ? -2.433 -14.581 -9.392 1.00 94.00 79 TYR A N 1
ATOM 607 C CA . TYR A 1 79 ? -1.697 -13.359 -9.098 1.00 94.00 79 TYR A CA 1
ATOM 608 C C . TYR A 1 79 ? -0.985 -12.855 -10.356 1.00 94.00 79 TYR A C 1
ATOM 610 O O . TYR A 1 79 ? -0.457 -13.656 -11.135 1.00 94.00 79 TYR A O 1
ATOM 618 N N . TYR A 1 80 ? -0.929 -11.535 -10.539 1.00 93.44 80 TYR A N 1
ATOM 619 C CA . TYR A 1 80 ? -0.163 -10.929 -11.622 1.00 93.44 80 TYR A CA 1
ATOM 620 C C . TYR A 1 80 ? 1.320 -11.251 -11.468 1.00 93.44 80 TYR A C 1
ATOM 622 O O . TYR A 1 80 ? 1.883 -11.228 -10.368 1.00 93.44 80 TYR A O 1
ATOM 630 N 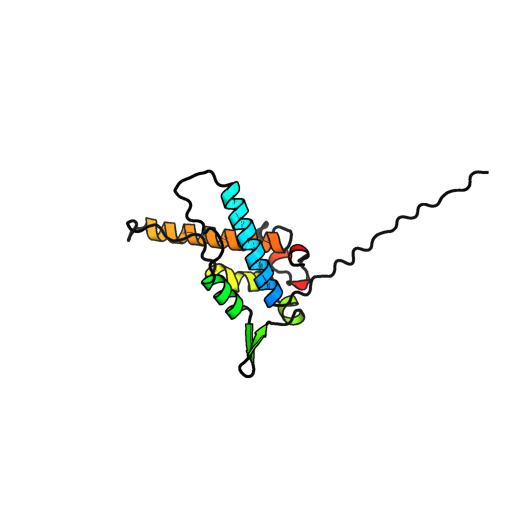N . SER A 1 81 ? 1.960 -11.547 -12.598 1.00 92.56 81 SER A N 1
ATOM 631 C CA . SER A 1 81 ? 3.388 -11.833 -12.647 1.00 92.56 81 SER A CA 1
ATOM 632 C C . SER A 1 81 ? 4.211 -10.618 -12.219 1.00 92.56 81 SER A C 1
ATOM 634 O O . SER A 1 81 ? 3.755 -9.475 -12.275 1.00 92.56 81 SER A O 1
ATOM 636 N N . ALA A 1 82 ? 5.462 -10.861 -11.836 1.00 91.75 82 ALA A N 1
ATOM 637 C CA . ALA A 1 82 ? 6.366 -9.784 -11.466 1.00 91.75 82 ALA A CA 1
ATOM 638 C C . ALA A 1 82 ? 6.721 -8.850 -12.638 1.00 91.75 82 ALA A C 1
ATOM 640 O O . ALA A 1 82 ? 6.995 -7.676 -12.420 1.00 91.75 82 ALA A O 1
ATOM 641 N N . ASP A 1 83 ? 6.678 -9.344 -13.881 1.00 91.69 83 ASP A N 1
ATOM 642 C CA . ASP A 1 83 ? 6.835 -8.505 -15.077 1.00 91.69 83 ASP A CA 1
ATOM 643 C C . ASP A 1 83 ? 5.629 -7.575 -15.279 1.00 91.69 83 ASP A C 1
ATOM 645 O O . ASP A 1 83 ? 5.811 -6.397 -15.575 1.00 91.69 83 ASP A O 1
ATOM 649 N N . SER A 1 84 ? 4.408 -8.084 -15.071 1.00 91.75 84 SER A N 1
ATOM 650 C CA . SER A 1 84 ? 3.185 -7.278 -15.154 1.00 91.75 84 SER A CA 1
ATOM 651 C C . SER A 1 84 ? 3.170 -6.209 -14.066 1.00 91.75 84 SER A C 1
ATOM 653 O O . SER A 1 84 ? 3.081 -5.028 -14.374 1.00 91.75 84 SER A O 1
ATOM 655 N N . MET A 1 85 ? 3.352 -6.613 -12.804 1.00 92.25 85 MET A N 1
ATOM 656 C CA . MET A 1 85 ? 3.415 -5.686 -11.669 1.00 92.25 85 MET A CA 1
ATOM 657 C C . MET A 1 85 ? 4.558 -4.683 -11.807 1.00 92.25 85 MET A C 1
ATOM 659 O O . MET A 1 85 ? 4.402 -3.512 -11.487 1.00 92.25 85 MET A O 1
ATOM 663 N N . GLY A 1 86 ? 5.711 -5.129 -12.309 1.00 90.31 86 GLY A N 1
ATOM 664 C CA . GLY A 1 86 ? 6.889 -4.292 -12.488 1.00 90.31 86 GLY A CA 1
ATOM 665 C C . GLY A 1 86 ? 6.678 -3.118 -13.441 1.00 90.31 86 GLY A C 1
ATOM 666 O O . GLY A 1 86 ? 7.413 -2.146 -13.325 1.00 90.31 86 GLY A O 1
ATOM 667 N N . LYS A 1 87 ? 5.706 -3.195 -14.359 1.00 92.25 87 LYS A N 1
ATOM 668 C CA . LYS A 1 87 ? 5.374 -2.141 -15.334 1.00 92.25 87 LYS A CA 1
ATOM 669 C C . LYS A 1 87 ? 4.324 -1.152 -14.830 1.00 92.25 87 LYS A C 1
ATOM 671 O O . LYS A 1 87 ? 4.144 -0.117 -15.465 1.00 92.25 87 LYS A O 1
ATOM 676 N N . GLU A 1 88 ? 3.653 -1.460 -13.725 1.00 92.44 88 GLU A N 1
ATOM 677 C CA . GLU A 1 88 ? 2.671 -0.567 -13.117 1.00 92.44 88 GLU A CA 1
ATOM 678 C C . GLU A 1 88 ? 3.372 0.597 -12.419 1.00 92.44 88 GLU A C 1
ATOM 680 O O . GLU A 1 88 ? 4.391 0.415 -11.740 1.00 92.44 88 GLU A O 1
ATOM 685 N N . ARG A 1 89 ? 2.821 1.806 -12.564 1.00 91.75 89 ARG A N 1
ATOM 686 C CA . ARG A 1 89 ? 3.329 2.981 -11.849 1.00 91.75 89 ARG A CA 1
ATOM 687 C C . ARG A 1 89 ? 2.814 2.981 -10.421 1.00 91.75 89 ARG A C 1
ATOM 689 O O . ARG A 1 89 ? 1.674 2.600 -10.158 1.00 91.75 89 ARG A O 1
ATOM 696 N N . MET A 1 90 ? 3.623 3.500 -9.501 1.00 90.81 90 MET A N 1
ATOM 697 C CA . MET A 1 90 ? 3.227 3.590 -8.095 1.00 90.81 90 MET A CA 1
ATOM 698 C C . MET A 1 90 ? 1.969 4.454 -7.891 1.00 90.81 90 MET A C 1
ATOM 700 O O . MET A 1 90 ? 1.146 4.128 -7.043 1.00 90.81 90 MET A O 1
ATOM 704 N N . ILE A 1 91 ? 1.769 5.499 -8.703 1.00 90.50 91 ILE A N 1
ATOM 705 C CA . ILE A 1 91 ? 0.534 6.302 -8.690 1.00 90.50 91 ILE A CA 1
ATOM 706 C C . ILE A 1 91 ? -0.718 5.480 -9.009 1.00 90.50 91 ILE A C 1
ATOM 708 O O . ILE A 1 91 ? -1.738 5.654 -8.351 1.00 90.50 91 ILE A O 1
ATOM 712 N N . ASP A 1 92 ? -0.635 4.567 -9.978 1.00 91.56 92 ASP A N 1
ATOM 713 C CA . ASP A 1 92 ? -1.784 3.766 -10.402 1.00 91.56 92 ASP A CA 1
ATOM 714 C C . ASP A 1 92 ? -2.110 2.727 -9.318 1.00 91.56 92 ASP A C 1
ATOM 716 O O . ASP A 1 92 ? -3.261 2.568 -8.916 1.00 91.56 92 ASP A O 1
ATOM 720 N N . ILE A 1 93 ? -1.076 2.093 -8.752 1.00 91.44 93 ILE A N 1
ATOM 721 C CA . ILE A 1 93 ? -1.192 1.198 -7.592 1.00 91.44 93 ILE A CA 1
ATOM 722 C C . ILE A 1 93 ? -1.819 1.925 -6.396 1.00 91.44 93 ILE A C 1
ATOM 724 O O . ILE A 1 93 ? -2.719 1.384 -5.756 1.00 91.44 93 ILE A O 1
ATOM 728 N N . TYR A 1 94 ? -1.362 3.144 -6.100 1.00 90.75 94 TYR A N 1
ATOM 729 C CA . TYR A 1 94 ? -1.906 3.971 -5.027 1.00 90.75 94 TYR A CA 1
ATOM 730 C C . TYR A 1 94 ? -3.393 4.267 -5.230 1.00 90.75 94 TYR A C 1
ATOM 732 O O . TYR A 1 94 ? -4.194 4.084 -4.311 1.00 90.75 94 TYR A O 1
ATOM 740 N N . ASP A 1 95 ? -3.775 4.673 -6.439 1.00 87.50 95 ASP A N 1
ATOM 741 C CA . ASP A 1 95 ? -5.166 4.962 -6.776 1.00 87.50 95 ASP A CA 1
ATOM 742 C C . ASP A 1 95 ? -6.074 3.735 -6.591 1.00 87.50 95 ASP A C 1
ATOM 744 O O . ASP A 1 95 ? -7.219 3.894 -6.172 1.00 87.50 95 ASP A O 1
ATOM 748 N N . TYR A 1 96 ? -5.565 2.513 -6.795 1.00 86.19 96 TYR A N 1
ATOM 749 C CA . TYR A 1 96 ? -6.330 1.285 -6.552 1.00 86.19 96 TYR A CA 1
ATOM 750 C C . TYR A 1 96 ? -6.592 0.967 -5.077 1.00 86.19 96 TYR A C 1
ATOM 752 O O . TYR A 1 96 ? -7.570 0.271 -4.788 1.00 86.19 96 TYR A O 1
ATOM 760 N N . ILE A 1 97 ? -5.728 1.414 -4.162 1.00 89.06 97 ILE A N 1
ATOM 761 C CA . ILE A 1 97 ? -5.760 1.011 -2.745 1.00 89.06 97 ILE A CA 1
ATOM 762 C C . ILE A 1 97 ? -6.268 2.107 -1.808 1.00 89.06 97 ILE A C 1
ATOM 764 O O . ILE A 1 97 ? -6.798 1.802 -0.738 1.00 89.06 97 ILE A O 1
ATOM 768 N N . LYS A 1 98 ? -6.090 3.382 -2.176 1.00 83.12 98 LYS A N 1
ATOM 769 C CA . LYS A 1 98 ? -6.281 4.516 -1.262 1.00 83.12 98 LYS A CA 1
ATOM 770 C C . LYS A 1 98 ? -7.722 4.656 -0.765 1.00 83.12 98 LYS A C 1
ATOM 772 O O . LYS A 1 98 ? -7.926 5.032 0.386 1.00 83.12 98 LYS A O 1
ATOM 777 N N . ASP A 1 99 ? -8.690 4.307 -1.611 1.00 79.81 99 ASP A N 1
ATOM 778 C CA . ASP A 1 99 ? -10.120 4.441 -1.319 1.00 79.81 99 ASP A CA 1
ATOM 779 C C . ASP A 1 99 ? -10.667 3.266 -0.502 1.00 79.81 99 ASP A C 1
ATOM 781 O O . ASP A 1 99 ? -11.689 3.400 0.170 1.00 79.81 99 ASP A O 1
ATOM 785 N N . ASP A 1 100 ? -9.978 2.124 -0.518 1.00 83.75 100 ASP A N 1
ATOM 786 C CA . ASP A 1 100 ? -10.383 0.958 0.260 1.00 83.75 100 ASP A CA 1
ATOM 787 C C . ASP A 1 100 ? -9.815 0.989 1.670 1.00 83.75 100 ASP A C 1
ATOM 789 O O . ASP A 1 100 ? -10.430 0.430 2.572 1.00 83.75 100 ASP A O 1
ATOM 793 N N . MET A 1 101 ? -8.673 1.649 1.890 1.00 85.38 101 MET A N 1
ATOM 794 C CA . MET A 1 101 ? -8.021 1.686 3.197 1.00 85.38 101 MET A CA 1
ATOM 795 C C . MET A 1 101 ? -8.988 2.128 4.306 1.00 85.38 101 MET A C 1
ATOM 797 O O . MET A 1 101 ? -9.441 3.272 4.358 1.00 85.38 101 MET A O 1
ATOM 801 N N . SER A 1 102 ? -9.259 1.216 5.240 1.00 85.00 102 SER A N 1
ATOM 802 C CA . SER A 1 102 ? -10.183 1.438 6.349 1.00 85.00 102 SER A CA 1
ATOM 803 C C . SER A 1 102 ? -9.600 0.890 7.648 1.00 85.00 102 SER A C 1
ATOM 805 O O . SER A 1 102 ? -9.766 -0.276 7.999 1.00 85.00 102 SER A O 1
ATOM 807 N N . CYS A 1 103 ? -8.872 1.744 8.364 1.00 84.81 103 CYS A N 1
ATOM 808 C CA . CYS A 1 103 ? -8.312 1.424 9.680 1.00 84.81 103 CYS A CA 1
ATOM 809 C C . CYS A 1 103 ? -8.623 2.510 10.717 1.00 84.81 103 CYS A C 1
ATOM 811 O O . CYS A 1 103 ? -8.760 2.227 11.907 1.00 84.81 103 CYS A O 1
ATOM 813 N N . TYR A 1 104 ? -8.783 3.759 10.281 1.00 81.38 104 TYR A N 1
ATOM 814 C CA . TYR A 1 104 ? -9.369 4.817 11.089 1.00 81.38 104 TYR A CA 1
ATOM 815 C C . TYR A 1 104 ? -10.895 4.741 10.985 1.00 81.38 104 TYR A C 1
ATOM 817 O O . TYR A 1 104 ? -11.472 5.206 10.005 1.00 81.38 104 TYR A O 1
ATOM 825 N N . GLY A 1 105 ? -11.533 4.127 11.985 1.00 67.94 105 GLY A N 1
ATOM 826 C CA . GLY A 1 105 ? -12.981 3.906 11.998 1.00 67.94 105 GLY A CA 1
ATOM 827 C C . GLY A 1 105 ? -13.816 5.181 12.168 1.00 67.94 105 GLY A C 1
ATOM 828 O O . GLY A 1 105 ? -13.322 6.236 12.597 1.00 67.94 105 GLY A O 1
ATOM 829 N N . ASP A 1 106 ? -15.110 5.051 11.870 1.00 54.62 106 ASP A N 1
ATOM 830 C CA . ASP A 1 106 ? -16.120 6.068 12.152 1.00 54.62 106 ASP A CA 1
ATOM 831 C C . ASP A 1 106 ? -16.303 6.281 13.661 1.00 54.62 106 ASP A C 1
ATOM 833 O O . ASP A 1 106 ? -15.881 5.494 14.514 1.00 54.62 106 ASP A O 1
ATOM 837 N N . ALA A 1 107 ? -16.904 7.412 14.020 1.00 51.38 107 ALA A N 1
ATOM 838 C CA . ALA A 1 107 ? -17.190 7.724 15.408 1.00 51.38 107 ALA A CA 1
ATOM 839 C C . ALA A 1 107 ? -18.140 6.697 16.056 1.00 51.38 107 ALA A C 1
ATOM 841 O O . ALA A 1 107 ? -19.122 6.279 15.454 1.00 51.38 107 ALA A O 1
ATOM 842 N N . VAL A 1 108 ? -17.863 6.364 17.321 1.00 46.47 108 VAL A N 1
ATOM 843 C CA . VAL A 1 108 ? -18.702 5.529 18.201 1.00 46.47 108 VAL A CA 1
ATOM 844 C C . VAL A 1 108 ? -20.172 5.986 18.175 1.00 46.47 108 VAL A C 1
ATOM 846 O O . VAL A 1 108 ? -20.435 7.190 18.070 1.00 46.47 108 VAL A O 1
ATOM 849 N N . GLU A 1 109 ? -21.108 5.036 18.315 1.00 39.00 109 GLU A N 1
ATOM 850 C CA . GLU A 1 109 ? -22.555 5.284 18.434 1.00 39.00 109 GLU A CA 1
ATOM 851 C C . GLU A 1 109 ? -22.857 6.505 19.322 1.00 39.00 109 GLU A C 1
ATOM 853 O O . GLU A 1 109 ? -22.398 6.603 20.461 1.00 39.00 109 GLU A O 1
ATOM 858 N N . GLY A 1 110 ? -23.615 7.463 18.772 1.00 44.97 110 GLY A N 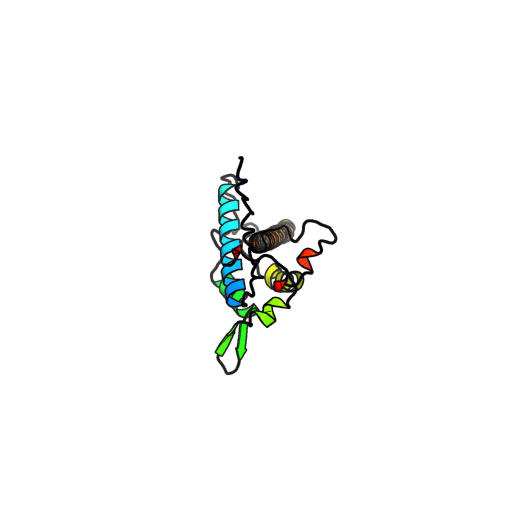1
ATOM 859 C CA . GLY A 1 110 ? -23.975 8.729 19.426 1.00 44.97 110 GLY A CA 1
ATOM 860 C C . GLY A 1 110 ? -23.481 9.999 18.718 1.00 44.97 110 GLY A C 1
ATOM 861 O O . GLY A 1 110 ? -23.907 11.092 19.078 1.00 44.97 110 GLY A O 1
ATOM 862 N N . GLN A 1 111 ? -22.635 9.889 17.685 1.00 46.06 111 GLN A N 1
ATOM 863 C CA . GLN A 1 111 ? -22.206 11.024 16.842 1.00 46.06 111 GLN A CA 1
ATOM 864 C C . GLN A 1 111 ? -22.941 11.075 15.486 1.00 46.06 111 GLN A C 1
ATOM 866 O O . GLN A 1 111 ? -22.350 11.394 14.457 1.00 46.06 111 GLN A O 1
ATOM 871 N N . GLY A 1 112 ? -24.234 10.737 15.473 1.00 42.97 112 GLY A N 1
ATOM 872 C CA . GLY A 1 112 ? -25.047 10.693 14.256 1.00 42.97 112 GLY A CA 1
ATOM 873 C C . GLY A 1 112 ? -25.473 12.077 13.750 1.00 42.97 112 GLY A C 1
ATOM 874 O O . GLY A 1 112 ? -26.067 12.855 14.490 1.00 42.97 112 GLY A O 1
ATOM 875 N N . GLY A 1 113 ? -25.203 12.350 12.468 1.00 43.28 113 GLY A N 1
ATOM 876 C CA . GLY A 1 113 ? -25.930 13.332 11.651 1.00 43.28 113 GLY A CA 1
ATOM 877 C C . GLY A 1 113 ? -25.679 14.817 11.941 1.00 43.28 113 GLY A C 1
ATOM 878 O O . GLY A 1 113 ? -26.609 15.546 12.263 1.00 43.28 113 GLY A O 1
ATOM 879 N N . SER A 1 114 ? -24.447 15.308 11.776 1.00 54.34 114 SER A N 1
ATOM 880 C CA . SER A 1 114 ? -24.175 16.757 11.704 1.00 54.34 114 SER A CA 1
ATOM 881 C C . SER A 1 114 ? -23.024 17.065 10.739 1.00 54.34 114 SER A C 1
ATOM 883 O O . SER A 1 114 ? -22.350 16.147 10.276 1.00 54.34 114 SER A O 1
ATOM 885 N N . LEU A 1 115 ? -22.751 18.347 10.457 1.00 54.16 115 LEU A N 1
ATOM 886 C CA . LEU A 1 115 ? -21.568 18.806 9.702 1.00 54.16 115 LEU A CA 1
ATOM 887 C C . LEU A 1 115 ? -20.257 18.193 10.243 1.00 54.16 115 LEU A C 1
ATOM 889 O O . LEU A 1 115 ? -19.323 17.945 9.484 1.00 54.16 115 LEU A O 1
ATOM 893 N N . PHE A 1 116 ? -20.214 17.865 11.540 1.00 53.25 116 PHE A N 1
ATOM 894 C CA . PHE A 1 116 ? -19.100 17.144 12.154 1.00 53.25 116 PHE A CA 1
ATOM 895 C C . PHE A 1 116 ? -18.960 15.699 11.674 1.00 53.25 116 PHE A C 1
ATOM 897 O O . PHE A 1 116 ? -17.842 15.210 11.663 1.00 53.25 116 PHE A O 1
ATOM 904 N N . GLY A 1 117 ? -20.035 15.026 11.260 1.00 50.03 117 GLY A N 1
ATOM 905 C CA . GLY A 1 117 ? -19.980 13.704 10.630 1.00 50.03 117 GLY A CA 1
ATOM 906 C C . GLY A 1 117 ? -19.337 13.762 9.244 1.00 50.03 117 GLY A C 1
ATOM 907 O O . GLY A 1 117 ? -18.435 12.988 8.957 1.00 50.03 117 GLY A O 1
ATOM 908 N N . ALA A 1 118 ? -19.696 14.754 8.422 1.00 56.53 118 ALA A N 1
ATOM 909 C CA . ALA A 1 118 ? -19.041 14.977 7.129 1.00 56.53 118 ALA A CA 1
ATOM 910 C C . ALA A 1 118 ? -17.554 15.354 7.291 1.00 56.53 118 ALA A C 1
ATOM 912 O O . ALA A 1 118 ? -16.690 14.827 6.591 1.00 56.53 118 ALA A O 1
ATOM 913 N N . LEU A 1 119 ? -17.236 16.213 8.268 1.00 57.12 119 LEU A N 1
ATOM 914 C CA . LEU A 1 119 ? -15.853 16.557 8.611 1.00 57.12 119 LEU A CA 1
ATOM 915 C C . LEU A 1 119 ? -15.089 15.370 9.217 1.00 57.12 119 LEU A C 1
ATOM 917 O O . LEU A 1 119 ? -13.915 15.187 8.910 1.00 57.12 119 LEU A O 1
ATOM 921 N N . ALA A 1 120 ? -15.728 14.542 10.043 1.00 57.88 120 ALA A N 1
ATOM 922 C CA . ALA A 1 120 ? -15.122 13.345 10.617 1.00 57.88 120 ALA A CA 1
ATOM 923 C C . ALA A 1 120 ? -14.836 12.294 9.543 1.00 57.88 120 ALA A C 1
ATOM 925 O O . ALA A 1 120 ? -13.740 11.745 9.553 1.00 57.88 120 ALA A O 1
ATOM 926 N N . ASN A 1 121 ? -15.741 12.099 8.580 1.00 60.25 121 ASN A N 1
ATOM 927 C CA . ASN A 1 121 ? -15.499 11.241 7.422 1.00 60.25 121 ASN A CA 1
ATOM 928 C C . ASN A 1 121 ? -14.327 11.775 6.596 1.00 60.25 121 ASN A C 1
ATOM 930 O O . ASN A 1 121 ? -13.432 11.012 6.257 1.00 60.25 121 ASN A O 1
ATOM 934 N N . SER A 1 122 ? -14.246 13.094 6.372 1.00 66.19 122 SER A N 1
ATOM 935 C CA . SER A 1 122 ? -13.080 13.700 5.710 1.00 66.19 122 SER A CA 1
ATOM 936 C C . SER A 1 122 ? -11.782 13.524 6.512 1.00 66.19 122 SER A C 1
ATOM 938 O O . SER A 1 122 ? -10.710 13.351 5.940 1.00 66.19 122 SER A O 1
ATOM 940 N N . PHE A 1 123 ? -11.853 13.523 7.847 1.00 75.44 123 PHE A N 1
ATOM 941 C CA . PHE A 1 123 ? -10.693 13.328 8.713 1.00 75.44 123 PHE A CA 1
ATOM 942 C C . PHE A 1 123 ? -10.227 11.871 8.724 1.00 75.44 123 PHE A C 1
ATOM 944 O O . PHE A 1 123 ? -9.038 11.627 8.536 1.00 75.44 123 PHE A O 1
ATOM 951 N N . SER A 1 124 ? -11.136 10.914 8.929 1.00 76.62 124 SER A N 1
ATOM 952 C CA . SER A 1 124 ? -10.832 9.480 8.886 1.00 76.62 124 SER A CA 1
ATOM 953 C C . SER A 1 124 ? -10.329 9.075 7.503 1.00 76.62 124 SER A C 1
ATOM 955 O O . SER A 1 124 ? -9.298 8.416 7.417 1.00 76.62 124 SER A O 1
ATOM 957 N N . TYR A 1 125 ? -10.951 9.578 6.433 1.00 79.56 125 TYR A N 1
ATOM 958 C CA . TYR A 1 125 ? -10.476 9.407 5.061 1.00 79.56 125 TYR A CA 1
ATOM 959 C C . TYR A 1 125 ? -9.042 9.923 4.883 1.00 79.56 125 TYR A C 1
ATOM 961 O O . TYR A 1 125 ? -8.160 9.153 4.529 1.00 79.56 125 TYR A O 1
ATOM 969 N N . ASN A 1 126 ? -8.752 11.179 5.245 1.00 82.94 126 ASN A N 1
ATOM 970 C CA . ASN A 1 126 ? -7.390 11.723 5.153 1.00 82.94 126 ASN A CA 1
ATOM 971 C C . ASN A 1 126 ? -6.371 10.952 6.014 1.00 82.94 126 ASN A C 1
ATOM 973 O O . ASN A 1 126 ? -5.189 10.887 5.683 1.00 82.94 126 ASN A O 1
ATOM 977 N N . LYS A 1 127 ? -6.802 10.378 7.143 1.00 87.06 127 LYS A N 1
ATOM 978 C CA . LYS A 1 127 ? -5.947 9.536 7.989 1.00 87.06 127 LYS A CA 1
ATOM 979 C C . LYS A 1 127 ? -5.683 8.166 7.367 1.00 87.06 127 LYS A C 1
ATOM 981 O O . LYS A 1 127 ? -4.559 7.690 7.485 1.00 87.06 127 LYS A O 1
ATOM 986 N N . ASN A 1 128 ? -6.672 7.574 6.704 1.00 88.06 128 ASN A N 1
ATOM 987 C CA . ASN A 1 128 ? -6.515 6.343 5.935 1.00 88.06 128 ASN A CA 1
ATOM 988 C C . ASN A 1 128 ? -5.633 6.566 4.698 1.00 88.06 128 ASN A C 1
ATOM 990 O O . ASN A 1 128 ? -4.718 5.780 4.489 1.00 88.06 128 ASN A O 1
ATOM 994 N N . LEU A 1 129 ? -5.799 7.678 3.969 1.00 89.31 129 LEU A N 1
ATOM 995 C CA . LEU A 1 129 ? -4.878 8.077 2.896 1.00 89.31 129 LEU A CA 1
ATOM 996 C C . LEU A 1 129 ? -3.443 8.166 3.414 1.00 89.31 129 LEU A C 1
ATOM 998 O O . LEU A 1 129 ? -2.554 7.505 2.895 1.00 89.31 129 LEU A O 1
ATOM 1002 N N . LYS A 1 130 ? -3.238 8.892 4.519 1.00 89.94 130 LYS A N 1
ATOM 1003 C CA . LYS A 1 130 ? -1.914 9.003 5.131 1.00 89.94 130 LYS A CA 1
ATOM 1004 C C . LYS A 1 130 ? -1.351 7.639 5.548 1.00 89.94 130 LYS A C 1
ATOM 1006 O O . LYS A 1 130 ? -0.146 7.435 5.468 1.00 89.94 130 LYS A O 1
ATOM 1011 N N . LEU A 1 131 ? -2.189 6.726 6.043 1.00 91.69 131 LEU A N 1
ATOM 1012 C CA . LEU A 1 131 ? -1.763 5.372 6.403 1.00 91.69 131 LEU A CA 1
ATOM 1013 C C . LEU A 1 131 ? -1.265 4.603 5.176 1.00 91.69 131 LEU A C 1
ATOM 1015 O O . LEU A 1 131 ? -0.205 3.987 5.247 1.00 91.69 131 LEU A O 1
ATOM 1019 N N . THR A 1 132 ? -1.989 4.702 4.063 1.00 93.25 132 THR A N 1
ATOM 1020 C CA . THR A 1 132 ? -1.577 4.160 2.767 1.00 93.25 132 THR A CA 1
ATOM 1021 C C . THR A 1 132 ? -0.250 4.760 2.306 1.00 93.25 132 THR A C 1
ATOM 1023 O O . THR A 1 132 ? 0.656 4.005 1.960 1.00 93.25 132 THR A O 1
ATOM 1026 N N . ASP A 1 133 ? -0.104 6.089 2.364 1.00 93.00 133 ASP A N 1
ATOM 1027 C CA . ASP A 1 133 ? 1.128 6.791 1.982 1.00 93.00 133 ASP A CA 1
ATOM 1028 C C . ASP A 1 133 ? 2.324 6.251 2.782 1.00 93.00 133 ASP A C 1
ATOM 1030 O O . ASP A 1 133 ? 3.301 5.780 2.206 1.00 93.00 133 ASP A O 1
ATOM 1034 N N . MET A 1 134 ? 2.199 6.216 4.115 1.00 93.94 134 MET A N 1
ATOM 1035 C CA . MET A 1 134 ? 3.252 5.739 5.019 1.00 93.94 134 MET A CA 1
ATOM 1036 C C . MET A 1 134 ? 3.613 4.267 4.781 1.00 93.94 134 MET A C 1
ATOM 1038 O O . MET A 1 134 ? 4.778 3.894 4.916 1.00 93.94 134 MET A O 1
ATOM 1042 N N . ALA A 1 135 ? 2.634 3.421 4.452 1.00 95.31 135 ALA A N 1
ATOM 1043 C CA . ALA A 1 135 ? 2.885 2.018 4.144 1.00 95.31 135 ALA A CA 1
ATOM 1044 C C . ALA A 1 135 ? 3.681 1.866 2.838 1.00 95.31 135 ALA A C 1
ATOM 1046 O O . ALA A 1 135 ? 4.674 1.139 2.816 1.00 95.31 135 ALA A O 1
ATOM 1047 N N . LEU A 1 136 ? 3.300 2.585 1.777 1.00 94.25 136 LEU A N 1
ATOM 1048 C CA . LEU A 1 136 ? 4.018 2.560 0.499 1.00 94.25 136 LEU A CA 1
ATOM 1049 C C . LEU A 1 136 ? 5.426 3.162 0.608 1.00 94.25 136 LEU A C 1
ATOM 1051 O O . LEU A 1 136 ? 6.370 2.587 0.065 1.00 94.25 136 LEU A O 1
ATOM 1055 N N . ASP A 1 137 ? 5.590 4.260 1.348 1.00 93.44 137 ASP A N 1
ATOM 1056 C CA . ASP A 1 137 ? 6.900 4.871 1.612 1.00 93.44 137 ASP A CA 1
ATOM 1057 C C . ASP A 1 137 ? 7.823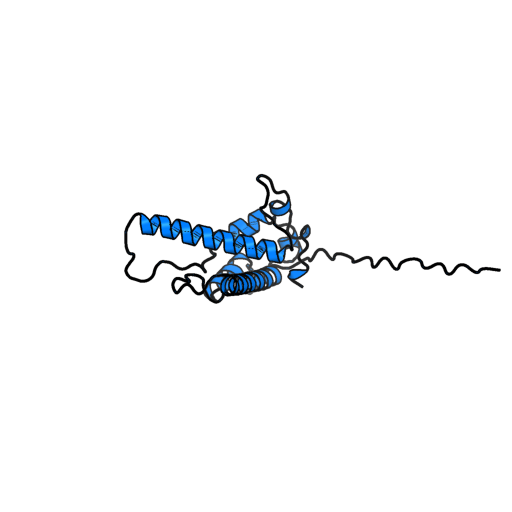 3.881 2.338 1.00 93.44 137 ASP A C 1
ATOM 1059 O O . ASP A 1 137 ? 8.985 3.692 1.967 1.00 93.44 137 ASP A O 1
ATOM 1063 N N . LYS A 1 138 ? 7.282 3.170 3.337 1.00 94.25 138 LYS A N 1
ATOM 1064 C CA . LYS A 1 138 ? 8.008 2.129 4.076 1.00 94.25 138 LYS A CA 1
ATOM 1065 C C . LYS A 1 138 ? 8.410 0.962 3.173 1.00 94.25 138 LYS A C 1
ATOM 1067 O O . LYS A 1 138 ? 9.539 0.490 3.281 1.00 94.25 138 LYS A O 1
ATOM 1072 N N . MET A 1 139 ? 7.534 0.532 2.262 1.00 93.31 139 MET A N 1
ATOM 1073 C CA . MET A 1 139 ? 7.858 -0.501 1.268 1.00 93.31 139 MET A CA 1
ATOM 1074 C C . MET A 1 139 ? 8.961 -0.066 0.303 1.00 93.31 139 MET A C 1
ATOM 1076 O O . MET A 1 139 ? 9.829 -0.871 -0.027 1.00 93.31 139 MET A O 1
ATOM 1080 N N . ALA A 1 140 ? 8.917 1.187 -0.153 1.00 90.44 140 ALA A N 1
ATOM 1081 C CA . ALA A 1 140 ? 9.866 1.752 -1.108 1.00 90.44 140 ALA A CA 1
ATOM 1082 C C . ALA A 1 140 ? 11.180 2.233 -0.465 1.00 90.44 140 ALA A C 1
ATOM 1084 O O . ALA A 1 140 ? 12.094 2.643 -1.183 1.00 90.44 140 ALA A O 1
ATOM 1085 N N . GLY A 1 141 ? 11.260 2.248 0.870 1.00 89.00 141 GLY A N 1
ATOM 1086 C CA . GLY A 1 141 ? 12.413 2.738 1.626 1.00 89.00 141 GLY A CA 1
ATOM 1087 C C . GLY A 1 141 ? 12.698 4.236 1.454 1.00 89.00 141 GLY A C 1
ATOM 1088 O O . GLY A 1 141 ? 13.805 4.680 1.757 1.00 89.00 141 GLY A O 1
ATOM 1089 N N . GLN A 1 142 ? 11.739 5.013 0.943 1.00 88.12 142 GLN A N 1
ATOM 1090 C CA . GLN A 1 142 ? 11.880 6.439 0.636 1.00 88.12 142 GLN A CA 1
ATOM 1091 C C . GLN A 1 142 ? 10.511 7.129 0.607 1.00 88.12 142 GLN A C 1
ATOM 1093 O O . GLN A 1 142 ? 9.511 6.483 0.305 1.00 88.12 142 GLN A O 1
ATOM 1098 N N . ASP A 1 143 ? 10.484 8.447 0.811 1.00 88.56 143 ASP A N 1
ATOM 1099 C CA . ASP A 1 143 ? 9.255 9.233 0.679 1.00 88.56 143 ASP A CA 1
ATOM 1100 C C . ASP A 1 143 ? 8.841 9.362 -0.799 1.00 88.56 143 ASP A C 1
ATOM 1102 O O . ASP A 1 143 ? 9.560 9.920 -1.641 1.00 88.56 143 ASP A O 1
ATOM 1106 N N . LEU A 1 144 ? 7.658 8.854 -1.138 1.00 86.94 144 LEU A N 1
ATOM 1107 C CA . LEU A 1 144 ? 7.104 8.904 -2.490 1.00 86.94 144 LEU A CA 1
ATOM 1108 C C . LEU A 1 144 ? 6.468 10.269 -2.795 1.00 86.94 144 LEU A C 1
ATOM 1110 O O . LEU A 1 144 ? 6.445 10.691 -3.954 1.00 86.94 144 LEU A O 1
ATOM 1114 N N . TRP A 1 145 ? 6.012 10.988 -1.765 1.00 81.94 145 TRP A N 1
ATOM 1115 C CA . TRP A 1 145 ? 5.087 12.127 -1.881 1.00 81.94 145 TRP A CA 1
ATOM 1116 C C . TRP A 1 145 ? 5.705 13.506 -1.617 1.00 81.94 145 TRP A C 1
ATOM 1118 O O . TRP A 1 145 ? 5.031 14.521 -1.783 1.00 81.94 145 TRP A O 1
ATOM 1128 N N . ASP A 1 146 ? 6.980 13.582 -1.227 1.00 65.94 146 ASP A N 1
ATOM 1129 C CA . ASP A 1 146 ? 7.535 14.753 -0.522 1.00 65.94 146 ASP A CA 1
ATOM 1130 C C . ASP A 1 146 ? 7.806 16.001 -1.400 1.00 65.94 146 ASP A C 1
ATOM 1132 O O . ASP A 1 146 ? 8.503 16.938 -1.008 1.00 65.94 146 ASP A O 1
ATOM 1136 N N . LYS A 1 147 ? 7.257 16.052 -2.624 1.00 58.78 147 LYS A N 1
ATOM 1137 C CA . LYS A 1 147 ? 7.342 17.205 -3.539 1.00 58.78 147 LYS A CA 1
ATOM 1138 C C . LYS A 1 147 ? 6.065 17.339 -4.367 1.00 58.78 147 LYS A C 1
ATOM 1140 O O . LYS A 1 147 ? 5.531 16.345 -4.845 1.00 58.78 147 LYS A O 1
ATOM 1145 N N . ALA A 1 148 ? 5.665 18.582 -4.666 1.00 55.75 148 ALA A N 1
ATOM 1146 C CA . ALA A 1 148 ? 4.521 18.907 -5.536 1.00 55.75 148 ALA A CA 1
ATOM 1147 C C . ALA A 1 148 ? 4.581 18.256 -6.942 1.00 55.75 148 ALA A C 1
ATOM 1149 O O . ALA A 1 148 ? 3.567 18.179 -7.626 1.00 55.75 148 ALA A O 1
ATOM 1150 N N . PHE A 1 149 ? 5.759 17.763 -7.346 1.00 55.00 149 PHE A N 1
ATOM 1151 C CA . PHE A 1 149 ? 6.001 16.927 -8.526 1.00 55.00 149 PHE A CA 1
ATOM 1152 C C . PHE A 1 149 ? 7.039 15.844 -8.204 1.00 55.00 149 PHE A C 1
ATOM 1154 O O . PHE A 1 149 ? 8.099 15.787 -8.828 1.00 55.00 149 PHE A O 1
ATOM 1161 N N . SER A 1 150 ? 6.809 15.044 -7.163 1.00 65.00 150 SER A N 1
ATOM 1162 C CA . SER A 1 150 ? 7.736 13.964 -6.826 1.00 65.00 150 SER A CA 1
ATOM 1163 C C . SER A 1 150 ? 7.831 12.978 -8.002 1.00 65.00 150 SER A C 1
ATOM 1165 O O . SER A 1 150 ? 6.816 12.415 -8.396 1.00 65.00 150 SER A O 1
ATOM 1167 N N . PRO A 1 151 ? 9.004 12.767 -8.626 1.00 71.38 151 PRO A N 1
ATOM 1168 C CA . PRO A 1 151 ? 9.106 11.836 -9.744 1.00 71.38 151 PRO A CA 1
ATOM 1169 C C . PRO A 1 151 ? 8.928 10.380 -9.298 1.00 71.38 151 PRO A C 1
ATOM 1171 O O . PRO A 1 151 ? 8.582 9.555 -10.132 1.00 71.38 151 PRO A O 1
ATOM 1174 N N . SER A 1 152 ? 9.142 10.051 -8.016 1.00 80.75 152 SER A N 1
ATOM 1175 C CA . SER A 1 152 ? 9.159 8.669 -7.508 1.00 80.75 152 SER A CA 1
ATOM 1176 C C . SER A 1 152 ? 7.800 7.973 -7.569 1.00 80.75 152 SER A C 1
ATOM 1178 O O . SER A 1 152 ? 7.741 6.821 -7.983 1.00 80.75 152 SER A O 1
ATOM 1180 N N . ILE A 1 153 ? 6.715 8.679 -7.260 1.00 81.62 153 ILE A N 1
ATOM 1181 C CA . ILE A 1 153 ? 5.326 8.217 -7.427 1.00 81.62 153 ILE A CA 1
ATOM 1182 C C . ILE A 1 153 ? 5.011 7.842 -8.891 1.00 81.62 153 ILE A C 1
ATOM 1184 O O . ILE A 1 153 ? 4.226 6.932 -9.150 1.00 81.62 153 ILE A O 1
ATOM 1188 N N . TYR A 1 154 ? 5.613 8.526 -9.867 1.00 86.12 154 TYR A N 1
ATOM 1189 C CA . TYR A 1 154 ? 5.383 8.249 -11.291 1.00 86.12 154 TYR A CA 1
ATOM 1190 C C . TYR A 1 154 ? 6.306 7.165 -11.858 1.00 86.12 154 TYR A C 1
ATOM 1192 O O . TYR A 1 154 ? 6.169 6.816 -13.031 1.00 86.12 154 TYR A O 1
ATOM 1200 N N . ARG A 1 155 ? 7.250 6.647 -11.059 1.00 89.12 155 ARG A N 1
ATOM 1201 C CA . ARG A 1 155 ? 8.114 5.535 -11.464 1.00 89.12 155 ARG A CA 1
ATOM 1202 C C . ARG A 1 155 ? 7.333 4.229 -11.451 1.00 89.12 155 ARG A C 1
ATOM 1204 O O . ARG A 1 155 ? 6.367 4.069 -10.700 1.00 89.12 155 ARG A O 1
ATOM 1211 N N . ASN A 1 156 ? 7.794 3.297 -12.271 1.00 91.31 156 ASN A N 1
ATOM 1212 C CA . ASN A 1 156 ? 7.271 1.946 -12.262 1.00 91.31 156 ASN A CA 1
ATOM 1213 C C . ASN A 1 156 ? 7.745 1.208 -11.007 1.00 91.31 156 ASN A C 1
ATOM 1215 O O . ASN A 1 156 ? 8.778 1.542 -10.424 1.00 91.31 156 ASN A O 1
ATOM 1219 N N . LEU A 1 157 ? 7.008 0.183 -10.591 1.00 89.12 157 LEU A N 1
ATOM 1220 C CA . LEU A 1 157 ? 7.331 -0.597 -9.398 1.00 89.12 157 LEU A CA 1
ATOM 1221 C C . LEU A 1 157 ? 8.744 -1.203 -9.465 1.00 89.12 157 LEU A C 1
ATOM 1223 O O . LEU A 1 157 ? 9.459 -1.219 -8.466 1.00 89.12 157 LEU A O 1
ATOM 1227 N N . ASN A 1 158 ? 9.178 -1.648 -10.649 1.00 89.69 158 ASN A N 1
ATOM 1228 C CA . ASN A 1 158 ? 10.513 -2.218 -10.851 1.00 89.69 158 ASN A CA 1
ATOM 1229 C C . ASN A 1 158 ? 11.661 -1.202 -10.714 1.00 89.69 158 ASN A C 1
ATOM 1231 O O . ASN A 1 158 ? 12.805 -1.604 -10.517 1.00 89.69 158 ASN A O 1
ATOM 1235 N N . ASP A 1 159 ? 11.367 0.094 -10.787 1.00 88.06 159 ASP A N 1
ATOM 1236 C CA . ASP A 1 159 ? 12.348 1.159 -10.626 1.00 88.06 159 ASP A CA 1
ATOM 1237 C C . ASP A 1 159 ? 12.595 1.501 -9.143 1.00 88.06 159 ASP A C 1
ATOM 1239 O O . ASP A 1 159 ? 13.513 2.268 -8.823 1.00 88.06 159 ASP A O 1
ATOM 1243 N N . LEU A 1 160 ? 11.768 0.980 -8.232 1.00 86.69 160 LEU A N 1
ATOM 1244 C CA . LEU A 1 160 ? 11.841 1.241 -6.796 1.00 86.69 160 LEU A CA 1
ATOM 1245 C C . LEU A 1 160 ? 12.703 0.200 -6.071 1.00 86.69 160 LEU A C 1
ATOM 1247 O O . LEU A 1 160 ? 12.784 -0.968 -6.457 1.00 86.69 160 LEU A O 1
ATOM 1251 N N . ASP A 1 161 ? 13.337 0.626 -4.978 1.00 86.25 161 ASP A N 1
ATOM 1252 C CA . ASP A 1 161 ? 14.010 -0.292 -4.064 1.00 86.25 161 ASP A CA 1
ATOM 1253 C C . ASP A 1 161 ? 12.980 -0.919 -3.119 1.00 86.25 161 ASP A C 1
ATOM 1255 O O . ASP A 1 161 ? 12.606 -0.347 -2.102 1.00 86.25 161 ASP A O 1
ATOM 1259 N N . LEU A 1 162 ? 12.516 -2.115 -3.475 1.00 87.12 162 LEU A N 1
ATOM 1260 C CA . LEU A 1 162 ? 11.585 -2.906 -2.667 1.00 87.12 162 LEU A CA 1
ATOM 1261 C C . LEU A 1 162 ? 12.317 -3.988 -1.864 1.00 87.12 162 LEU A C 1
ATOM 1263 O O . LEU A 1 162 ? 11.793 -5.082 -1.648 1.00 87.12 162 LEU A O 1
ATOM 1267 N N . SER A 1 163 ? 13.557 -3.727 -1.443 1.00 87.88 163 SER A N 1
ATOM 1268 C CA . SER A 1 163 ? 14.311 -4.639 -0.573 1.00 87.88 163 SER A CA 1
ATOM 1269 C C . SER A 1 163 ? 13.598 -4.932 0.750 1.00 87.88 163 SER A C 1
ATOM 1271 O O . SER A 1 163 ? 13.743 -6.036 1.266 1.00 87.88 163 SER A O 1
ATOM 1273 N N . TYR A 1 164 ? 12.763 -4.011 1.247 1.00 90.06 164 TYR A N 1
ATOM 1274 C CA . TYR A 1 164 ? 11.894 -4.225 2.413 1.00 90.06 164 TYR A CA 1
ATOM 1275 C C . TYR A 1 164 ? 10.915 -5.405 2.241 1.00 90.06 164 TYR A C 1
ATOM 1277 O O . TYR A 1 164 ? 10.534 -6.052 3.220 1.00 90.06 164 TYR A O 1
ATOM 1285 N N . CYS A 1 165 ? 10.519 -5.697 0.998 1.00 86.94 165 CYS A N 1
ATOM 1286 C CA . CYS A 1 165 ? 9.573 -6.759 0.662 1.00 86.94 165 CYS A CA 1
ATOM 1287 C C . CYS A 1 165 ? 10.213 -8.150 0.511 1.00 86.94 165 CYS A C 1
ATOM 1289 O O . CYS A 1 165 ? 9.512 -9.087 0.122 1.00 86.94 165 CYS A O 1
ATOM 1291 N N . LYS A 1 166 ? 11.522 -8.287 0.762 1.00 77.56 166 LYS A N 1
ATOM 1292 C CA . LYS A 1 166 ? 12.263 -9.554 0.662 1.00 77.56 166 LYS A CA 1
ATOM 1293 C C . LYS A 1 166 ? 12.469 -10.227 2.015 1.00 77.56 166 LYS A C 1
ATOM 1295 O O . LYS A 1 166 ? 12.555 -9.514 3.039 1.00 77.56 166 LYS A O 1
#

Radius of gyration: 20.8 Å; chains: 1; bounding box: 89×40×42 Å

pLDDT: mean 78.0, std 18.54, range [38.12, 97.06]